Protein AF-A0A5B6X0X2-F1 (afdb_monomer)

Radius of gyration: 26.17 Å; Cα contacts (8 Å, |Δi|>4): 29; chains: 1; bounding box: 41×19×99 Å

Organism: NCBI:txid47621

Foldseek 3Di:
DVVVVVVVVVVVVVVVVVDQALLSVLVVVLVVDDPQLNVVQVVVSDSHNVVSVVSSVVSVVVVVVVVVVVVVVVVVVVVVVPPDDDDD

Solvent-accessible surface area (backbone atoms only — not comparable to full-atom values): 5172 Å² total; per-residue (Å²): 111,72,66,60,55,52,52,50,56,53,50,53,53,48,52,62,72,68,50,74,48,50,47,56,49,28,52,59,49,53,73,70,44,57,66,87,52,31,72,71,47,62,83,66,65,56,55,47,47,70,61,44,53,51,52,50,53,52,53,51,51,52,54,50,52,54,50,53,52,54,51,51,52,52,50,52,54,52,61,66,65,70,73,73,85,82,84,134

Structure (mmCIF, N/CA/C/O backbone):
data_AF-A0A5B6X0X2-F1
#
_entry.id   AF-A0A5B6X0X2-F1
#
loop_
_atom_site.group_PDB
_atom_site.id
_atom_site.type_symbol
_atom_site.label_atom_id
_atom_site.label_alt_id
_atom_site.label_comp_id
_atom_site.label_asym_id
_atom_site.label_entity_id
_atom_site.label_seq_id
_atom_site.pdbx_PDB_ins_code
_atom_site.Cartn_x
_atom_site.Cartn_y
_atom_site.Cartn_z
_atom_site.occupancy
_atom_site.B_iso_or_equiv
_atom_site.auth_seq_id
_atom_site.auth_comp_id
_atom_site.auth_asym_id
_atom_site.auth_atom_id
_atom_site.pdbx_PDB_model_num
ATOM 1 N N . MET A 1 1 ? -19.449 7.265 43.049 1.00 63.53 1 MET A N 1
ATOM 2 C CA . MET A 1 1 ? -18.199 6.747 42.441 1.00 63.53 1 MET A CA 1
ATOM 3 C C . MET A 1 1 ? -18.466 5.598 41.481 1.00 63.53 1 MET A C 1
ATOM 5 O O . MET A 1 1 ? -17.958 5.660 40.376 1.00 63.53 1 MET A O 1
ATOM 9 N N . VAL A 1 2 ? -19.305 4.622 41.850 1.00 83.81 2 VAL A N 1
ATOM 10 C CA . VAL A 1 2 ? -19.642 3.463 40.997 1.00 83.81 2 VAL A CA 1
ATOM 11 C C . VAL A 1 2 ? -20.224 3.855 39.627 1.00 83.81 2 VAL A C 1
ATOM 13 O O . VAL A 1 2 ? -19.860 3.261 38.619 1.00 83.81 2 VAL A O 1
ATOM 16 N N . GLU A 1 3 ? -21.074 4.886 39.558 1.00 86.31 3 GLU A N 1
ATOM 17 C CA . GLU A 1 3 ? -21.676 5.333 38.287 1.00 86.31 3 GLU A CA 1
ATOM 18 C C . GLU A 1 3 ? -20.653 5.937 37.313 1.00 86.31 3 GLU A C 1
ATOM 20 O O . GLU A 1 3 ? -20.683 5.636 36.124 1.00 86.31 3 GLU A O 1
ATOM 25 N N . TYR A 1 4 ? -19.692 6.713 37.823 1.00 90.44 4 TYR A N 1
ATOM 26 C CA . TYR A 1 4 ? -18.620 7.291 37.007 1.00 90.44 4 TYR A CA 1
ATOM 27 C C . TYR A 1 4 ? -17.707 6.209 36.416 1.00 90.44 4 TYR A C 1
ATOM 29 O O . TYR A 1 4 ? -17.355 6.260 35.238 1.00 90.44 4 TYR A O 1
ATOM 37 N N . GLU A 1 5 ? -17.351 5.198 37.214 1.00 91.88 5 GLU A N 1
ATOM 38 C CA . GLU A 1 5 ? -16.560 4.063 36.729 1.00 91.88 5 GLU A CA 1
ATOM 39 C C . GLU A 1 5 ? -17.308 3.271 35.647 1.00 91.88 5 GLU A C 1
ATOM 41 O O . GLU A 1 5 ? -16.712 2.890 34.637 1.00 91.88 5 GLU A O 1
ATOM 46 N N . ALA A 1 6 ? -18.619 3.069 35.813 1.00 92.75 6 ALA A N 1
ATOM 47 C CA . ALA A 1 6 ? -19.451 2.3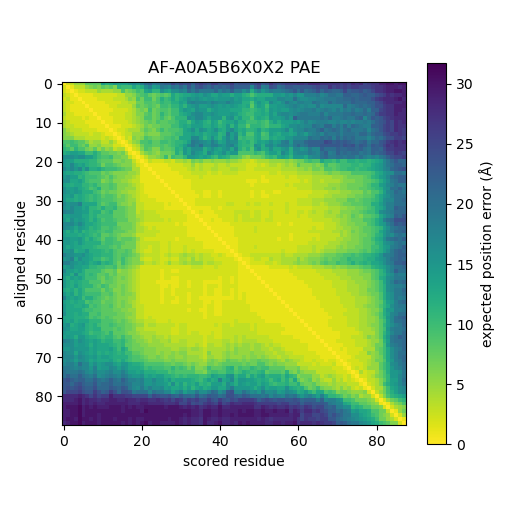73 34.836 1.00 92.75 6 ALA A CA 1
ATOM 48 C C . ALA A 1 6 ? -19.562 3.137 33.503 1.00 92.75 6 ALA A C 1
ATOM 50 O O . ALA A 1 6 ? -19.390 2.538 32.437 1.00 92.75 6 ALA A O 1
ATOM 51 N N . GLU A 1 7 ? -19.790 4.454 33.541 1.00 92.56 7 GLU A N 1
ATOM 52 C CA . GLU A 1 7 ? -19.829 5.291 32.335 1.00 92.56 7 GLU A CA 1
ATOM 53 C C . GLU A 1 7 ? -18.473 5.333 31.621 1.00 92.56 7 GLU A C 1
ATOM 55 O O . GLU A 1 7 ? -18.410 5.175 30.399 1.00 92.56 7 GLU A O 1
ATOM 60 N N . PHE A 1 8 ? -17.372 5.461 32.365 1.00 91.19 8 PHE A N 1
ATOM 61 C CA . PHE A 1 8 ? -16.026 5.453 31.793 1.00 91.19 8 PHE A CA 1
ATOM 62 C C . PHE A 1 8 ? -15.690 4.117 31.106 1.00 91.19 8 PHE A C 1
ATOM 64 O O . PHE A 1 8 ? -15.154 4.089 29.993 1.00 91.19 8 PHE A O 1
ATOM 71 N N . LEU A 1 9 ? -16.044 2.986 31.723 1.00 91.12 9 LEU A N 1
ATOM 72 C CA . LEU A 1 9 ? -15.867 1.660 31.121 1.00 91.12 9 LEU A CA 1
ATOM 73 C C . LEU A 1 9 ? -16.721 1.476 29.858 1.00 91.12 9 LEU A C 1
ATOM 75 O O . LEU A 1 9 ? -16.268 0.875 28.882 1.00 91.12 9 LEU A O 1
ATOM 79 N N . MET A 1 10 ? -17.937 2.018 29.837 1.00 91.44 10 MET A N 1
ATOM 80 C CA . MET A 1 10 ? -18.807 1.963 28.664 1.00 91.44 10 MET A CA 1
ATOM 81 C C . MET A 1 10 ? -18.251 2.802 27.505 1.00 91.44 10 MET A C 1
ATOM 83 O O . MET A 1 10 ? -18.127 2.305 26.382 1.00 91.44 10 MET A O 1
ATOM 87 N N . LEU A 1 11 ? -17.847 4.043 27.786 1.00 89.88 11 LEU A N 1
ATOM 88 C CA . LEU A 1 11 ? -17.273 4.953 26.795 1.00 89.88 11 LEU A CA 1
ATOM 89 C C . LEU A 1 11 ? -15.929 4.445 26.256 1.00 89.88 11 LEU A C 1
ATOM 91 O O . LEU A 1 11 ? -15.691 4.511 25.051 1.00 89.88 11 LEU A O 1
ATOM 95 N N . SER A 1 12 ? -15.072 3.869 27.103 1.00 87.44 12 SER A N 1
ATOM 96 C CA . SER A 1 12 ? -13.789 3.295 26.666 1.00 87.44 12 SER A CA 1
ATOM 97 C C . SER A 1 12 ? -13.957 2.077 25.746 1.00 87.44 12 SER A C 1
ATOM 99 O O . SER A 1 12 ? -13.217 1.943 24.767 1.00 87.44 12 SER A O 1
ATOM 101 N N . ARG A 1 13 ? -14.961 1.215 25.980 1.00 85.94 13 ARG A N 1
ATOM 102 C CA . ARG A 1 13 ? -15.301 0.116 25.052 1.00 85.94 13 ARG A CA 1
ATOM 103 C C . ARG A 1 13 ? -15.783 0.643 23.704 1.00 85.94 13 ARG A C 1
ATOM 105 O O . ARG A 1 13 ? -15.362 0.116 22.676 1.00 85.94 13 ARG A O 1
ATOM 112 N N . TYR A 1 14 ? -16.610 1.688 23.705 1.00 82.00 14 TYR A N 1
ATOM 113 C CA . TYR A 1 14 ? -17.061 2.340 22.474 1.00 82.00 14 TYR A CA 1
ATOM 114 C C . TYR A 1 14 ? -15.904 2.975 21.704 1.00 82.00 14 TYR A C 1
ATOM 116 O O . TYR A 1 14 ? -15.771 2.732 20.509 1.00 82.00 14 TYR A O 1
ATOM 124 N N . ALA A 1 15 ? -15.016 3.708 22.380 1.00 78.44 15 ALA A N 1
ATOM 125 C CA . ALA A 1 15 ? -13.833 4.295 21.755 1.00 78.44 15 ALA A CA 1
ATOM 126 C C . ALA A 1 15 ? -12.961 3.229 21.069 1.00 78.44 15 ALA A C 1
ATOM 128 O O . ALA A 1 15 ? -12.520 3.423 19.938 1.00 78.44 15 ALA A O 1
ATOM 129 N N . ARG A 1 16 ? -12.784 2.060 21.701 1.00 69.88 16 ARG A N 1
ATOM 130 C CA . ARG A 1 16 ? -12.035 0.935 21.118 1.00 69.88 16 ARG A CA 1
ATOM 131 C C . ARG A 1 16 ? -12.705 0.327 19.879 1.00 69.88 16 ARG A C 1
ATOM 133 O O . ARG A 1 16 ? -11.997 -0.186 19.025 1.00 69.88 16 ARG A O 1
ATOM 140 N N . GLY A 1 17 ? -14.036 0.366 19.791 1.00 69.31 17 GLY A N 1
ATOM 141 C CA . GLY A 1 17 ? -14.794 -0.096 18.621 1.00 69.31 17 GLY A CA 1
ATOM 142 C C . GLY A 1 17 ? -14.965 0.960 17.521 1.00 69.31 17 GLY A C 1
ATOM 143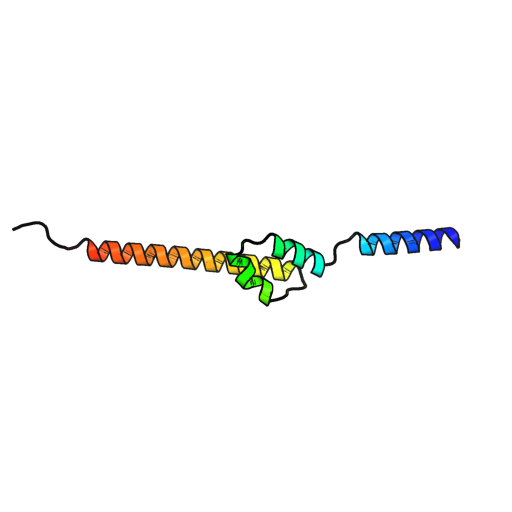 O O . GLY A 1 17 ? -15.227 0.606 16.378 1.00 69.31 17 GLY A O 1
ATOM 144 N N . MET A 1 18 ? -14.822 2.248 17.848 1.00 70.56 18 MET A N 1
ATOM 145 C CA . MET A 1 18 ? -14.912 3.354 16.884 1.00 70.56 18 MET A CA 1
ATOM 146 C C . MET A 1 18 ? -13.578 3.656 16.192 1.00 70.56 18 MET A C 1
ATOM 148 O O . MET A 1 18 ? -13.570 4.160 15.068 1.00 70.56 18 MET A O 1
ATOM 152 N N . VAL A 1 19 ? -12.448 3.368 16.842 1.00 68.50 19 VAL A N 1
ATOM 153 C CA . VAL A 1 19 ? -11.123 3.503 16.229 1.00 68.50 19 VAL A CA 1
ATOM 154 C C . VAL A 1 19 ? -10.835 2.248 15.412 1.00 68.50 19 VAL A C 1
ATOM 156 O O . VAL A 1 19 ? -10.603 1.182 15.975 1.00 68.50 19 VAL A O 1
ATOM 159 N N . ALA A 1 20 ? -10.825 2.389 14.083 1.00 74.75 20 ALA A N 1
ATOM 160 C CA . ALA A 1 20 ? -10.473 1.295 13.186 1.00 74.75 20 ALA A CA 1
ATOM 161 C C . ALA A 1 20 ? -9.094 0.731 13.555 1.00 74.75 20 ALA A C 1
ATOM 163 O O . ALA A 1 20 ? -8.098 1.468 13.635 1.00 74.75 20 ALA A O 1
ATOM 164 N N . SER A 1 21 ? -9.043 -0.583 13.763 1.00 86.25 21 SER A N 1
ATOM 165 C CA . SER A 1 21 ? -7.782 -1.283 14.016 1.00 86.25 21 SER A CA 1
ATOM 166 C C . SER A 1 21 ? -6.804 -1.093 12.845 1.00 86.25 21 SER A C 1
ATOM 168 O O . SER A 1 21 ? -7.218 -0.794 11.723 1.00 86.25 21 SER A O 1
ATOM 170 N N . GLU A 1 22 ? -5.497 -1.264 13.080 1.00 89.50 22 GLU A N 1
ATOM 171 C CA . GLU A 1 22 ? -4.489 -1.257 11.999 1.00 89.50 22 GLU A CA 1
AT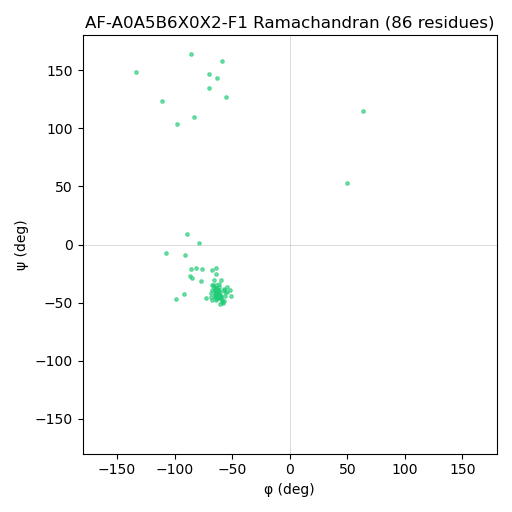OM 172 C C . GLU A 1 22 ? -4.891 -2.217 10.864 1.00 89.50 22 GLU A C 1
ATOM 174 O O . GLU A 1 22 ? -4.918 -1.818 9.702 1.00 89.50 22 GLU A O 1
ATOM 179 N N . CYS A 1 23 ? -5.343 -3.428 11.206 1.00 86.75 23 CYS A N 1
ATOM 180 C CA . CYS A 1 23 ? -5.830 -4.418 10.247 1.00 86.75 23 CYS A CA 1
ATOM 181 C C . CYS A 1 23 ? -7.041 -3.929 9.438 1.00 86.75 23 CYS A C 1
ATOM 183 O O . CYS A 1 23 ? -7.069 -4.095 8.223 1.00 86.75 23 CYS A O 1
ATOM 185 N N . GLU A 1 24 ? -8.041 -3.314 10.076 1.00 90.31 24 GLU A N 1
ATOM 186 C CA . GLU A 1 24 ? -9.200 -2.761 9.356 1.00 90.31 24 GLU A CA 1
ATOM 187 C C . GLU A 1 24 ? -8.805 -1.620 8.421 1.00 90.31 24 GLU A C 1
ATOM 189 O O . GLU A 1 24 ? -9.340 -1.509 7.317 1.00 90.31 24 GLU A O 1
ATOM 194 N N . ARG A 1 25 ? -7.856 -0.775 8.837 1.00 91.81 25 ARG A N 1
ATOM 195 C CA . ARG A 1 25 ? -7.310 0.271 7.967 1.00 91.81 25 ARG A CA 1
ATOM 196 C C . ARG A 1 25 ? -6.572 -0.318 6.775 1.00 91.81 25 ARG A C 1
ATOM 198 O O . ARG A 1 25 ? -6.744 0.197 5.674 1.00 91.81 25 ARG A O 1
ATOM 205 N N . CYS A 1 26 ? -5.815 -1.394 6.980 1.00 94.06 26 CYS A N 1
ATOM 206 C CA . CYS A 1 26 ? -5.145 -2.119 5.905 1.00 94.06 26 CYS A CA 1
ATOM 207 C C . CYS A 1 26 ? -6.153 -2.667 4.890 1.00 94.06 26 CYS A C 1
ATOM 209 O O . CYS A 1 26 ? -6.054 -2.345 3.711 1.00 94.06 26 CYS A O 1
ATOM 211 N N . VAL A 1 27 ? -7.187 -3.381 5.349 1.00 92.81 27 VAL A N 1
ATOM 212 C CA . VAL A 1 27 ? -8.232 -3.944 4.474 1.00 92.81 27 VAL A CA 1
ATOM 213 C C . VAL A 1 27 ? -8.940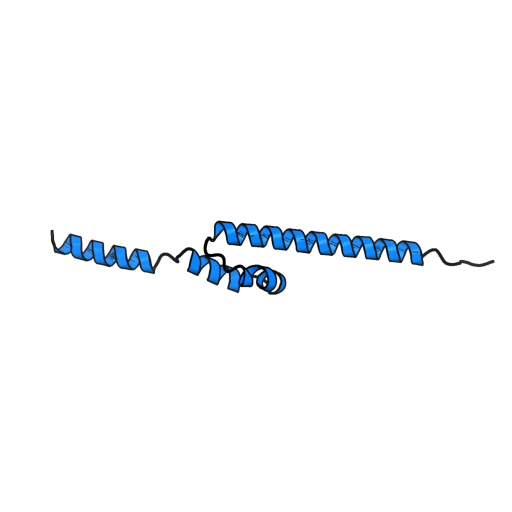 -2.852 3.669 1.00 92.81 27 VAL A C 1
ATOM 215 O O . VAL A 1 27 ? -9.028 -2.936 2.447 1.00 92.81 27 VAL A O 1
ATOM 218 N N . ARG A 1 28 ? -9.391 -1.778 4.332 1.00 93.50 28 ARG A N 1
ATOM 219 C CA . ARG A 1 28 ? -10.069 -0.664 3.647 1.00 93.50 28 ARG A CA 1
ATOM 220 C C . ARG A 1 28 ? -9.180 0.029 2.619 1.00 93.50 28 ARG A C 1
ATOM 222 O O . ARG A 1 28 ? -9.687 0.535 1.622 1.00 93.50 28 ARG A O 1
ATOM 229 N N . PHE A 1 29 ? -7.879 0.100 2.882 1.00 94.81 29 PHE A N 1
ATOM 230 C CA . PHE A 1 29 ? -6.919 0.676 1.953 1.00 94.81 29 PHE A CA 1
ATOM 231 C C . PHE A 1 29 ? -6.678 -0.240 0.756 1.00 94.81 29 PHE A C 1
ATOM 233 O O . PHE A 1 29 ? -6.752 0.235 -0.374 1.00 94.81 29 PHE A O 1
ATOM 240 N N . GLU A 1 30 ? -6.472 -1.540 0.985 1.00 95.81 30 GLU A N 1
ATOM 241 C CA . GLU A 1 30 ? -6.319 -2.545 -0.074 1.00 95.81 30 GLU A CA 1
ATOM 242 C C . GLU A 1 30 ? -7.522 -2.589 -1.024 1.00 95.81 30 GLU A C 1
ATOM 244 O O . GLU A 1 30 ? -7.336 -2.719 -2.234 1.00 95.81 30 GLU A O 1
ATOM 249 N N . ASP A 1 31 ? -8.742 -2.431 -0.506 1.00 94.25 31 ASP A N 1
ATOM 250 C CA . ASP A 1 31 ? -9.965 -2.388 -1.317 1.00 94.25 31 ASP A CA 1
ATOM 251 C C . ASP A 1 31 ? -10.068 -1.142 -2.209 1.00 94.25 31 ASP A C 1
ATOM 253 O O . ASP A 1 31 ? -10.773 -1.163 -3.218 1.00 94.25 31 ASP A O 1
ATOM 257 N N . TRP A 1 32 ? -9.353 -0.064 -1.873 1.00 95.31 32 TRP A N 1
ATOM 258 C CA . TRP A 1 32 ? -9.279 1.149 -2.692 1.00 95.31 32 TRP A CA 1
ATOM 259 C C . TRP A 1 32 ? -8.118 1.129 -3.699 1.00 95.31 32 TRP A C 1
ATOM 261 O O . TRP A 1 32 ? -8.025 2.000 -4.569 1.00 95.31 32 TRP A O 1
ATOM 271 N N . LEU A 1 33 ? -7.215 0.147 -3.608 1.00 96.25 33 LEU A N 1
ATOM 272 C CA . LEU A 1 33 ? -6.100 0.029 -4.541 1.00 96.25 33 LEU A CA 1
ATOM 273 C C . LEU A 1 33 ? -6.582 -0.387 -5.931 1.00 96.25 33 LEU A C 1
ATOM 275 O O . LEU A 1 33 ? -7.491 -1.193 -6.108 1.00 96.25 33 LEU A O 1
ATOM 279 N N . ARG A 1 34 ? -5.879 0.116 -6.946 1.00 96.12 34 ARG A N 1
ATOM 280 C CA . ARG A 1 34 ? -6.059 -0.322 -8.333 1.00 96.12 34 ARG A CA 1
ATOM 281 C C . ARG A 1 34 ? -5.681 -1.800 -8.464 1.00 96.12 34 ARG A C 1
ATOM 283 O O . ARG A 1 34 ? -4.683 -2.227 -7.884 1.00 96.12 34 ARG A O 1
ATOM 290 N N . ASP A 1 35 ? -6.399 -2.553 -9.298 1.00 95.75 35 ASP A N 1
ATOM 291 C CA . ASP A 1 35 ? -6.218 -4.010 -9.449 1.00 95.75 35 ASP A CA 1
ATOM 292 C C . ASP A 1 35 ? -4.769 -4.434 -9.723 1.00 95.75 35 ASP A C 1
ATOM 294 O O . ASP A 1 35 ? -4.278 -5.417 -9.171 1.00 95.75 35 ASP A O 1
ATOM 298 N N . ASN A 1 36 ? -4.044 -3.662 -10.537 1.00 93.75 36 ASN A N 1
ATOM 299 C CA . ASN A 1 36 ? -2.651 -3.944 -10.882 1.00 93.75 36 ASN A CA 1
ATOM 300 C C . ASN A 1 36 ? -1.691 -3.874 -9.682 1.00 93.75 36 ASN A C 1
ATOM 302 O O . ASN A 1 36 ? -0.633 -4.498 -9.730 1.00 93.75 36 ASN A O 1
ATOM 306 N N . LEU A 1 37 ? -2.035 -3.107 -8.645 1.00 96.38 37 LEU A N 1
ATOM 307 C CA . LEU A 1 37 ? -1.307 -3.057 -7.378 1.00 96.38 37 LEU A CA 1
ATOM 308 C C . LEU A 1 37 ? -1.891 -4.062 -6.389 1.00 96.38 37 LEU A C 1
ATOM 310 O O . LEU A 1 37 ? -1.140 -4.795 -5.757 1.00 96.38 37 LEU A O 1
ATOM 314 N N . ARG A 1 38 ? -3.222 -4.168 -6.311 1.00 95.56 38 ARG A N 1
ATOM 315 C CA . ARG A 1 38 ? -3.917 -5.092 -5.407 1.00 95.56 38 ARG A CA 1
ATOM 316 C C . ARG A 1 38 ? -3.460 -6.540 -5.590 1.00 95.56 38 ARG A C 1
ATOM 318 O O . ARG A 1 38 ? -3.213 -7.217 -4.600 1.00 95.56 38 ARG A O 1
ATOM 325 N N . VAL A 1 39 ? -3.246 -6.989 -6.831 1.00 95.81 39 VAL A N 1
ATOM 326 C CA . VAL A 1 39 ? -2.713 -8.334 -7.140 1.00 95.81 39 VAL A CA 1
ATOM 327 C C . VAL A 1 39 ? -1.321 -8.578 -6.539 1.00 95.81 39 VAL A C 1
ATOM 329 O O . VAL A 1 39 ? -0.995 -9.712 -6.199 1.00 95.81 39 VAL A O 1
ATOM 332 N N . LEU A 1 40 ? -0.500 -7.536 -6.384 1.00 95.31 40 LEU A N 1
ATOM 333 C CA . LEU A 1 40 ? 0.834 -7.641 -5.783 1.00 95.31 40 LEU A CA 1
ATOM 334 C C . LEU A 1 40 ? 0.793 -7.569 -4.253 1.00 95.31 40 LEU A C 1
ATOM 336 O O . LEU A 1 40 ? 1.667 -8.123 -3.590 1.00 95.31 40 LEU A O 1
ATOM 340 N N . ILE A 1 41 ? -0.198 -6.870 -3.703 1.00 96.31 41 ILE A N 1
ATOM 341 C CA . ILE A 1 41 ? -0.240 -6.467 -2.295 1.00 96.31 41 ILE A CA 1
ATOM 342 C C . ILE A 1 41 ? -1.106 -7.413 -1.460 1.00 96.31 41 ILE A C 1
ATOM 344 O O . ILE A 1 41 ? -0.634 -7.911 -0.443 1.00 96.31 41 ILE A O 1
ATOM 348 N N . ALA A 1 42 ? -2.313 -7.752 -1.921 1.00 93.38 42 ALA A N 1
ATOM 349 C CA . ALA A 1 42 ? -3.263 -8.587 -1.180 1.00 93.38 42 ALA A CA 1
ATOM 350 C C . ALA A 1 42 ? -2.701 -9.958 -0.731 1.00 93.38 42 ALA A C 1
ATOM 352 O O . ALA A 1 42 ? -2.998 -10.387 0.387 1.00 93.38 42 ALA A O 1
ATOM 353 N N . PRO A 1 43 ? -1.847 -10.659 -1.512 1.00 95.50 43 PRO A N 1
ATOM 354 C CA . PRO A 1 43 ? -1.234 -11.908 -1.049 1.00 95.50 43 PRO A CA 1
ATOM 355 C C . PRO A 1 43 ? -0.296 -11.745 0.156 1.00 95.50 43 PRO A C 1
ATOM 357 O O . PRO A 1 43 ? -0.014 -12.729 0.837 1.00 95.50 43 PRO A O 1
ATOM 360 N N . GLN A 1 44 ? 0.200 -10.532 0.418 1.00 93.38 44 GLN A N 1
ATOM 361 C CA . GLN A 1 44 ? 1.159 -10.254 1.490 1.00 93.38 44 GLN A CA 1
ATOM 362 C C . GLN A 1 44 ? 0.484 -10.107 2.859 1.00 93.38 44 GLN A C 1
ATOM 364 O O . GLN A 1 44 ? 1.150 -10.317 3.868 1.00 93.38 44 GLN A O 1
ATOM 369 N N . ARG A 1 45 ? -0.832 -9.831 2.889 1.00 89.94 45 ARG A N 1
ATOM 370 C CA . ARG A 1 45 ? -1.676 -9.777 4.097 1.00 89.94 45 ARG A CA 1
ATOM 371 C C . ARG A 1 45 ? -1.074 -8.912 5.209 1.00 89.94 45 ARG A C 1
ATOM 373 O O . ARG A 1 45 ? -0.916 -9.368 6.341 1.00 89.94 45 ARG A O 1
ATOM 380 N N . GLU A 1 46 ? -0.726 -7.673 4.876 1.00 93.19 46 GLU A N 1
ATOM 381 C CA . GLU A 1 46 ? -0.130 -6.769 5.854 1.00 93.19 46 GLU A CA 1
ATOM 382 C C . GLU A 1 46 ? -1.138 -6.332 6.914 1.00 93.19 46 GLU A C 1
ATOM 384 O O . GLU A 1 46 ? -2.279 -5.971 6.626 1.00 93.19 46 GLU A O 1
ATOM 389 N N . HIS A 1 47 ? -0.687 -6.367 8.164 1.00 90.44 47 HIS A N 1
ATOM 390 C CA . HIS A 1 47 ? -1.485 -5.980 9.325 1.00 90.44 47 HIS A CA 1
ATOM 391 C C . HIS A 1 47 ? -1.047 -4.639 9.921 1.00 90.44 47 HIS A C 1
ATOM 393 O O . HIS A 1 47 ? -1.740 -4.120 10.794 1.00 90.44 47 HIS A O 1
ATOM 399 N N . GLU A 1 48 ? 0.065 -4.078 9.440 1.00 94.88 48 GLU A N 1
ATOM 400 C CA . GLU A 1 48 ? 0.560 -2.759 9.820 1.00 94.88 48 GLU A CA 1
ATOM 401 C C . GLU A 1 48 ? 0.433 -1.787 8.642 1.00 94.88 48 GLU A C 1
ATOM 403 O O . GLU A 1 48 ? 0.960 -2.015 7.548 1.00 94.88 48 GLU A O 1
ATOM 408 N N . PHE A 1 49 ? -0.277 -0.682 8.861 1.00 93.19 49 PHE A N 1
ATOM 409 C CA . PHE A 1 49 ? -0.640 0.244 7.793 1.00 93.19 49 PHE A CA 1
ATOM 410 C C . PHE A 1 49 ? 0.572 0.966 7.195 1.00 93.19 49 PHE A C 1
ATOM 412 O O . PHE A 1 49 ? 0.615 1.218 5.992 1.00 93.19 49 PHE A O 1
ATOM 419 N N . SER A 1 50 ? 1.572 1.281 8.019 1.00 95.62 50 SER A N 1
ATOM 420 C CA . SER A 1 50 ? 2.842 1.888 7.595 1.00 95.62 50 SER A CA 1
ATOM 421 C C . SER A 1 50 ? 3.561 1.011 6.561 1.00 95.62 50 SER A C 1
ATOM 423 O O . SER A 1 50 ? 3.902 1.484 5.474 1.00 95.62 50 SER A O 1
ATOM 425 N N . VAL A 1 51 ? 3.713 -0.277 6.877 1.00 97.00 51 VAL A N 1
ATOM 426 C CA . VAL A 1 51 ? 4.369 -1.290 6.043 1.00 97.00 51 VAL A CA 1
ATOM 427 C C . VAL A 1 51 ? 3.586 -1.511 4.753 1.00 97.00 51 VAL A C 1
ATOM 429 O O . VAL A 1 51 ? 4.169 -1.545 3.668 1.00 97.00 51 VAL A O 1
ATOM 432 N N . LEU A 1 52 ? 2.255 -1.596 4.845 1.00 97.06 52 LEU A N 1
ATOM 433 C CA . LEU A 1 52 ? 1.383 -1.699 3.678 1.00 97.06 52 LEU A CA 1
ATOM 434 C C . LEU A 1 52 ? 1.588 -0.522 2.713 1.00 97.06 52 LEU A C 1
ATOM 436 O O . LEU A 1 52 ? 1.782 -0.726 1.515 1.00 97.06 52 LEU A O 1
ATOM 440 N N . VAL A 1 53 ? 1.584 0.711 3.227 1.00 96.69 53 VAL A N 1
ATOM 441 C CA . VAL A 1 53 ? 1.784 1.919 2.415 1.00 96.69 53 VAL A CA 1
ATOM 442 C C . VAL A 1 53 ? 3.166 1.931 1.760 1.00 96.69 53 VAL A C 1
ATOM 444 O O . VAL A 1 53 ? 3.281 2.285 0.587 1.00 96.69 53 VAL A O 1
ATOM 447 N N . GLU A 1 54 ? 4.216 1.536 2.480 1.00 98.06 54 GLU A N 1
ATOM 448 C CA . GLU A 1 54 ? 5.570 1.445 1.925 1.00 98.06 54 GLU A CA 1
ATOM 449 C C . GLU A 1 54 ? 5.649 0.430 0.776 1.00 98.06 54 GLU A C 1
ATOM 451 O O . GLU A 1 54 ? 6.164 0.740 -0.301 1.00 98.06 54 GLU A O 1
ATOM 456 N N . LYS A 1 55 ? 5.049 -0.749 0.949 1.00 97.31 55 LYS A N 1
ATOM 457 C CA . LYS A 1 55 ? 4.995 -1.782 -0.092 1.00 97.31 55 LYS A CA 1
ATOM 458 C C . LYS A 1 55 ? 4.230 -1.333 -1.330 1.00 97.31 55 LYS A C 1
ATOM 460 O O . LYS A 1 55 ? 4.663 -1.626 -2.445 1.00 97.31 55 LYS A O 1
ATOM 465 N N . VAL A 1 56 ? 3.129 -0.600 -1.156 1.00 98.06 56 VAL A N 1
ATOM 466 C CA . VAL A 1 56 ? 2.387 -0.020 -2.284 1.00 98.06 56 VAL A CA 1
ATOM 467 C C . VAL A 1 56 ? 3.249 0.977 -3.055 1.00 98.06 56 VAL A C 1
ATOM 469 O O . VAL A 1 56 ? 3.296 0.885 -4.279 1.00 98.06 56 VAL A O 1
ATOM 472 N N . LYS A 1 57 ? 3.983 1.866 -2.370 1.00 98.00 57 LYS A N 1
ATOM 473 C CA . LYS A 1 57 ? 4.899 2.817 -3.027 1.00 98.00 57 LYS A CA 1
ATOM 474 C C . LYS A 1 57 ? 5.962 2.099 -3.857 1.00 98.00 57 LYS A C 1
ATOM 476 O O . LYS A 1 57 ? 6.131 2.404 -5.033 1.00 98.00 57 LYS A O 1
ATOM 481 N N . ILE A 1 58 ? 6.609 1.084 -3.281 1.00 97.75 58 ILE A N 1
ATOM 482 C CA . ILE A 1 58 ? 7.613 0.280 -3.992 1.00 97.75 58 ILE A CA 1
ATOM 483 C C . ILE A 1 58 ? 6.991 -0.401 -5.221 1.00 97.75 58 ILE A C 1
ATOM 485 O O . ILE A 1 58 ? 7.577 -0.391 -6.304 1.00 97.75 58 ILE A O 1
ATOM 489 N N . ALA A 1 59 ? 5.795 -0.980 -5.083 1.00 97.19 59 ALA A N 1
ATOM 490 C CA . ALA A 1 59 ? 5.103 -1.625 -6.195 1.00 97.19 59 ALA A CA 1
ATOM 491 C C . ALA A 1 59 ? 4.751 -0.634 -7.322 1.00 97.19 59 ALA A C 1
ATOM 493 O O . ALA A 1 59 ? 4.869 -0.982 -8.502 1.00 97.19 59 ALA A O 1
ATOM 494 N N . GLU A 1 60 ? 4.348 0.594 -6.986 1.00 97.12 60 GLU A N 1
ATOM 495 C CA . GLU A 1 60 ? 4.117 1.660 -7.966 1.00 97.12 60 GLU A CA 1
ATOM 496 C C . GLU A 1 60 ? 5.401 2.063 -8.696 1.00 97.12 60 GLU A C 1
ATOM 498 O O . GLU A 1 60 ? 5.403 2.116 -9.931 1.00 97.12 60 GLU A O 1
ATOM 503 N N . ASP A 1 61 ? 6.498 2.260 -7.966 1.00 97.75 61 ASP A N 1
ATOM 504 C CA . ASP A 1 61 ? 7.795 2.631 -8.537 1.00 97.75 61 ASP A CA 1
ATOM 505 C C . ASP A 1 61 ? 8.315 1.558 -9.500 1.00 97.75 61 ASP A C 1
ATOM 507 O O . ASP A 1 61 ? 8.731 1.864 -10.623 1.00 97.75 61 ASP A O 1
ATOM 511 N N . VAL A 1 62 ? 8.206 0.279 -9.122 1.00 96.38 62 VAL A N 1
ATOM 512 C CA . VAL A 1 62 ? 8.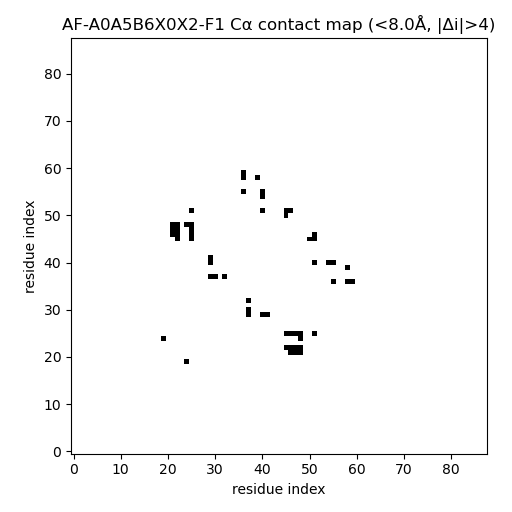563 -0.852 -9.992 1.00 96.38 62 VAL A CA 1
ATOM 513 C C . VAL A 1 62 ? 7.726 -0.832 -11.270 1.00 96.38 62 VAL A C 1
ATOM 515 O O . VAL A 1 62 ? 8.267 -0.945 -12.372 1.00 96.38 62 VAL A O 1
ATOM 518 N N . LYS A 1 63 ? 6.408 -0.621 -11.164 1.00 94.00 63 LYS A N 1
ATOM 519 C CA . LYS A 1 63 ? 5.526 -0.537 -12.339 1.00 94.00 63 LYS A CA 1
ATOM 520 C C . LYS A 1 63 ? 5.863 0.655 -13.229 1.00 94.00 63 LYS A C 1
ATOM 522 O O . LYS A 1 63 ? 5.730 0.554 -14.453 1.00 94.00 63 LYS A O 1
ATOM 527 N N . HIS A 1 64 ? 6.290 1.772 -12.651 1.00 95.75 64 HIS A N 1
ATOM 528 C CA . HIS A 1 64 ? 6.728 2.926 -13.422 1.00 95.75 64 HIS A CA 1
ATOM 529 C C . HIS A 1 64 ? 8.041 2.637 -14.164 1.00 95.75 64 HIS A C 1
ATOM 531 O O . HIS A 1 64 ? 8.145 2.933 -15.361 1.00 95.75 64 HIS A O 1
ATOM 537 N N . ALA A 1 65 ? 9.019 2.026 -13.494 1.00 96.19 65 ALA A N 1
ATOM 538 C CA . ALA A 1 65 ? 10.294 1.648 -14.095 1.00 96.19 65 ALA A CA 1
ATOM 539 C C . ALA A 1 65 ? 10.108 0.630 -15.237 1.00 96.19 65 ALA A C 1
ATOM 541 O O . ALA A 1 65 ? 10.676 0.795 -16.319 1.00 96.19 65 ALA A O 1
ATOM 542 N N . GLU A 1 66 ? 9.242 -0.372 -15.051 1.00 95.44 66 GLU A N 1
ATOM 543 C CA . GLU A 1 66 ? 8.880 -1.345 -16.092 1.00 95.44 66 GLU A CA 1
ATOM 544 C C . GLU A 1 66 ? 8.328 -0.663 -17.355 1.00 95.44 66 GLU A C 1
ATOM 546 O O . GLU A 1 66 ? 8.710 -1.015 -18.474 1.00 95.44 66 GLU A O 1
ATOM 551 N N . ARG A 1 67 ? 7.438 0.327 -17.195 1.00 93.81 67 ARG A N 1
ATOM 552 C CA . ARG A 1 67 ? 6.867 1.078 -18.326 1.00 93.81 67 ARG A CA 1
ATOM 553 C C . ARG A 1 67 ? 7.937 1.866 -19.074 1.00 93.81 67 ARG A C 1
ATOM 555 O O . ARG A 1 67 ? 8.019 1.749 -20.293 1.00 93.81 67 ARG A O 1
ATOM 562 N N . GLN A 1 68 ? 8.789 2.594 -18.351 1.00 94.94 68 GLN A N 1
ATOM 563 C CA . GLN A 1 68 ? 9.880 3.363 -18.956 1.00 94.94 68 GLN A CA 1
ATOM 564 C C . GLN A 1 68 ? 10.857 2.470 -19.730 1.00 94.94 68 GLN A C 1
ATOM 566 O O . GLN A 1 68 ? 11.277 2.825 -20.831 1.00 94.94 68 GLN A O 1
ATOM 571 N N . ASN A 1 69 ? 11.195 1.296 -19.190 1.00 94.50 69 ASN A N 1
ATOM 572 C CA . ASN A 1 69 ? 12.067 0.344 -19.876 1.00 94.50 69 ASN A CA 1
ATOM 573 C C . ASN A 1 69 ? 11.437 -0.174 -21.175 1.00 94.50 69 ASN A C 1
ATOM 575 O O . ASN A 1 69 ? 12.095 -0.161 -22.214 1.00 94.50 69 ASN A O 1
ATOM 579 N N . ARG A 1 70 ? 10.146 -0.532 -21.153 1.00 93.88 70 ARG A N 1
ATOM 580 C CA . ARG A 1 70 ? 9.412 -0.938 -22.366 1.00 93.88 70 ARG A CA 1
ATOM 581 C C . ARG A 1 70 ? 9.338 0.175 -23.409 1.00 93.88 70 ARG A C 1
ATOM 583 O O . ARG A 1 70 ? 9.383 -0.098 -24.605 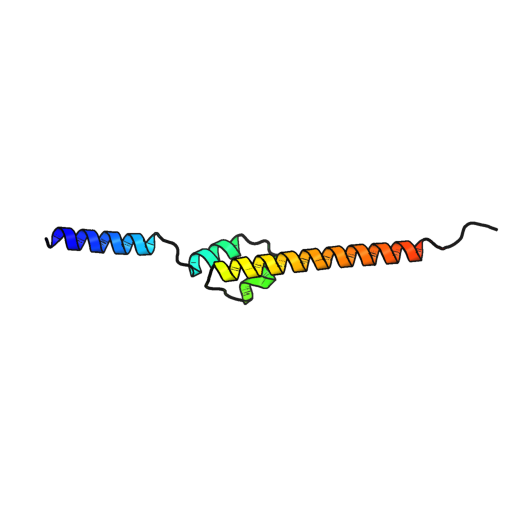1.00 93.88 70 ARG A O 1
ATOM 590 N N . ASP A 1 71 ? 9.198 1.427 -22.989 1.00 93.25 71 ASP A N 1
ATOM 591 C CA . ASP A 1 71 ? 9.177 2.570 -23.908 1.00 93.25 71 ASP A CA 1
ATOM 592 C C . AS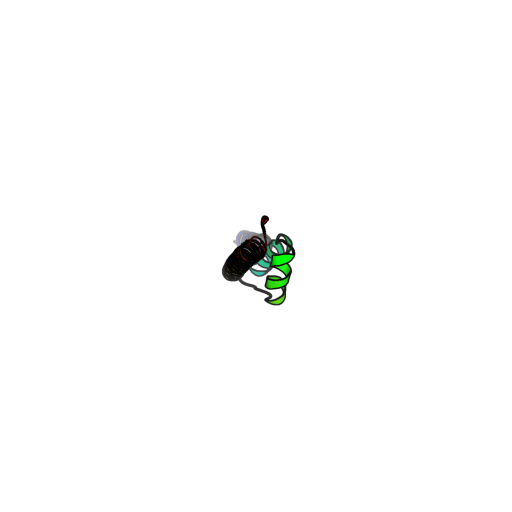P A 1 71 ? 10.539 2.795 -24.568 1.00 93.25 71 ASP A C 1
ATOM 594 O O . ASP A 1 71 ? 10.605 2.990 -25.783 1.00 93.25 71 ASP A O 1
ATOM 598 N N . ARG A 1 72 ? 11.629 2.682 -23.799 1.00 93.19 72 ARG A N 1
ATOM 599 C CA . ARG A 1 72 ? 13.000 2.743 -24.329 1.00 93.19 72 ARG A CA 1
ATOM 600 C C . ARG A 1 72 ? 13.284 1.620 -25.320 1.00 93.19 72 ARG A C 1
ATOM 602 O O . ARG A 1 72 ? 13.801 1.887 -26.400 1.00 93.19 72 ARG A O 1
ATOM 609 N N . GLU A 1 73 ? 12.909 0.389 -24.985 1.00 92.25 73 GLU A N 1
ATOM 610 C CA . GLU A 1 73 ? 13.078 -0.772 -25.864 1.00 92.25 73 GLU A CA 1
ATOM 611 C C . GLU A 1 73 ? 12.302 -0.597 -27.178 1.00 92.25 73 GLU A C 1
ATOM 613 O O . GLU A 1 73 ? 12.851 -0.779 -28.265 1.00 92.25 73 GLU A O 1
ATOM 618 N N . ARG A 1 74 ? 11.049 -0.130 -27.105 1.00 89.94 74 ARG A N 1
ATOM 619 C CA . ARG A 1 74 ? 10.254 0.193 -28.299 1.00 89.94 74 ARG A CA 1
ATOM 620 C C . ARG A 1 74 ? 10.881 1.303 -29.141 1.00 89.94 74 ARG A C 1
ATOM 622 O O . ARG A 1 74 ? 10.846 1.218 -30.368 1.00 89.94 74 ARG A O 1
ATOM 629 N N . GLY A 1 75 ? 11.446 2.329 -28.507 1.00 88.56 75 GLY A N 1
ATOM 630 C CA . GLY A 1 75 ? 12.195 3.384 -29.191 1.00 88.56 75 GLY A CA 1
ATOM 631 C C . GLY A 1 75 ? 13.416 2.839 -29.935 1.00 88.56 75 GLY A C 1
ATOM 632 O O . GLY A 1 75 ? 13.618 3.174 -31.101 1.00 88.56 75 GLY A O 1
ATOM 633 N N . ALA A 1 76 ? 14.173 1.941 -29.301 1.00 87.88 76 ALA A N 1
ATOM 634 C CA . ALA A 1 76 ? 15.336 1.295 -29.906 1.00 87.88 76 ALA A CA 1
ATOM 635 C C . ALA A 1 76 ? 14.960 0.422 -31.117 1.00 87.88 76 ALA A C 1
ATOM 637 O O . ALA A 1 76 ? 15.603 0.522 -32.161 1.00 87.88 76 ALA A O 1
ATOM 638 N N . ILE A 1 77 ? 13.881 -0.368 -31.025 1.00 83.50 77 ILE A N 1
ATOM 639 C CA . ILE A 1 77 ? 13.384 -1.187 -32.148 1.00 83.50 77 ILE A CA 1
ATOM 640 C C . ILE A 1 77 ? 12.956 -0.302 -33.329 1.00 83.50 77 ILE A C 1
ATOM 642 O O . ILE A 1 77 ? 13.256 -0.606 -34.481 1.00 83.50 77 ILE A O 1
ATOM 646 N N . ARG A 1 78 ? 12.277 0.823 -33.066 1.00 83.06 78 ARG A N 1
ATOM 647 C CA . ARG A 1 78 ? 11.883 1.774 -34.121 1.00 83.06 78 ARG A CA 1
ATOM 648 C C . ARG A 1 78 ? 13.091 2.431 -34.789 1.00 83.06 78 ARG A C 1
ATOM 650 O O . ARG A 1 78 ? 13.080 2.608 -36.003 1.00 83.06 78 ARG A O 1
ATOM 657 N N . ALA A 1 79 ? 14.123 2.767 -34.017 1.00 81.50 79 ALA A N 1
ATOM 658 C CA . ALA A 1 79 ? 15.355 3.347 -34.543 1.00 81.50 79 ALA A CA 1
ATOM 659 C C . ALA A 1 79 ? 16.147 2.356 -35.414 1.00 81.50 79 ALA A C 1
ATOM 661 O O . ALA A 1 79 ? 16.725 2.774 -36.414 1.00 81.50 79 ALA A O 1
ATOM 662 N N . SER A 1 80 ? 16.139 1.054 -35.093 1.00 74.31 80 SER A N 1
ATOM 663 C CA . SER A 1 80 ? 16.809 0.044 -35.927 1.00 74.31 80 SER A CA 1
ATOM 664 C C . SER A 1 80 ? 16.021 -0.316 -37.194 1.00 74.31 80 SER A C 1
ATOM 666 O O . SER A 1 80 ? 16.626 -0.589 -38.227 1.00 74.31 80 SER A O 1
ATOM 668 N N . ALA A 1 81 ? 14.685 -0.258 -37.157 1.00 69.56 81 ALA A N 1
ATOM 669 C CA . ALA A 1 81 ? 13.832 -0.529 -38.317 1.00 69.56 81 ALA A CA 1
ATOM 670 C C . ALA A 1 81 ? 13.786 0.626 -39.344 1.00 69.56 81 ALA A C 1
ATOM 672 O O . ALA A 1 81 ? 13.472 0.395 -40.509 1.00 69.56 81 ALA A O 1
ATOM 673 N N . GLY A 1 82 ? 14.112 1.860 -38.941 1.00 60.44 82 GLY A N 1
ATOM 674 C CA . GL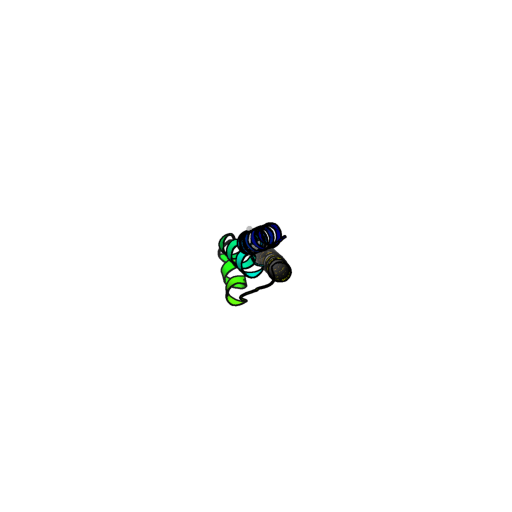Y A 1 82 ? 14.091 3.050 -39.805 1.00 60.44 82 GLY A CA 1
ATOM 675 C C . GLY A 1 82 ? 15.293 3.223 -40.748 1.00 60.44 82 GLY A C 1
ATOM 676 O O . GLY A 1 82 ? 15.342 4.212 -41.472 1.00 60.44 82 GLY A O 1
ATOM 677 N N . GLY A 1 83 ? 16.263 2.300 -40.753 1.00 58.38 83 GLY A N 1
ATOM 678 C CA . GLY A 1 83 ? 17.488 2.387 -41.568 1.00 58.38 83 GLY A CA 1
ATOM 679 C C . GLY A 1 83 ? 17.408 1.777 -42.977 1.00 58.38 83 GLY A C 1
ATOM 680 O O . GLY A 1 83 ? 18.438 1.627 -43.630 1.00 58.38 83 GLY A O 1
ATOM 681 N N . GLY A 1 84 ? 16.223 1.375 -43.444 1.00 62.81 84 GLY A N 1
ATOM 682 C CA . GLY A 1 84 ? 16.051 0.667 -44.715 1.00 62.81 84 GLY A CA 1
ATOM 683 C C . GLY A 1 84 ? 15.633 1.558 -45.889 1.00 62.81 84 GLY A C 1
ATOM 684 O O . GLY A 1 84 ? 14.452 1.847 -46.024 1.00 62.81 84 GLY A O 1
ATOM 685 N N . LEU A 1 85 ? 16.603 1.863 -46.763 1.00 63.69 85 LEU A N 1
ATOM 686 C CA . LEU A 1 85 ? 16.490 2.134 -48.213 1.00 63.69 85 LEU A CA 1
ATOM 687 C C . LEU A 1 85 ? 15.677 3.366 -48.691 1.00 63.69 85 LEU A C 1
ATOM 689 O O . LEU A 1 85 ? 14.452 3.398 -48.646 1.00 63.69 85 LEU A O 1
ATOM 693 N N . GLY A 1 86 ? 16.388 4.315 -49.314 1.00 50.81 86 GLY A N 1
ATOM 694 C CA . GLY A 1 86 ? 15.874 5.302 -50.280 1.00 50.81 86 GLY A CA 1
ATOM 695 C C . GLY A 1 86 ? 16.819 5.373 -51.497 1.00 50.81 86 GLY A C 1
ATOM 696 O O . GLY A 1 86 ? 17.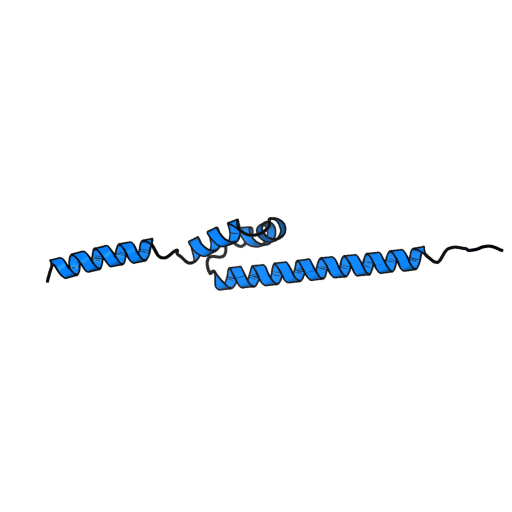998 5.069 -51.322 1.00 50.81 86 GLY A O 1
ATOM 697 N N . PRO A 1 87 ? 16.316 5.654 -52.714 1.00 54.59 87 PRO A N 1
ATOM 698 C CA . PRO A 1 87 ? 16.638 4.883 -53.918 1.00 54.59 87 PRO A CA 1
ATOM 699 C C . PRO A 1 87 ? 17.919 5.299 -54.656 1.00 54.59 87 PRO A C 1
ATOM 701 O O . PRO A 1 87 ? 18.458 6.381 -54.441 1.00 54.59 87 PRO A O 1
ATOM 704 N N . ILE A 1 88 ? 18.335 4.363 -55.518 1.00 60.34 88 ILE A N 1
ATOM 705 C CA . ILE A 1 88 ? 19.440 4.375 -56.495 1.00 60.34 88 ILE A CA 1
ATOM 706 C C . ILE A 1 88 ? 19.453 5.650 -57.342 1.00 60.34 88 ILE A C 1
ATOM 708 O O . ILE A 1 88 ? 18.360 6.038 -57.816 1.00 60.34 88 ILE A O 1
#

Mean predicted aligned error: 9.85 Å

pLDDT: mean 87.87, std 11.57, range [50.81, 98.06]

Secondary structure (DSSP, 8-state):
-HHHHHHHHHHHHHHHHHS--HHHHHHHHHTTS-HHHHHHHGGG----HHHHHHHHHHHHHHHHHHHHHHHHHHHHHHHHHTT-----

Sequence (88 aa):
MVEYEAEFLMLSRYARGMVASECERCVRFEDWLRDNLRVLIAPQREHEFSVLVEKVKIAEDVKHAERQNRDRERGAIRASAGGGLGPI